Protein AF-A0A8H5BUI4-F1 (afdb_monomer_lite)

Sequence (147 aa):
MREGVSAETANAHENQLRDVYWKDMIDEGAQVMRIRREYSSAWGAVNAILTRHKGGSNHFTVMTIQKELIDLQKVLPDSEAGRSLRASHEKKLEQQKQKMKQPVEPTGARKESLEQQRQREEIQGTLNEIATLNISVSRRILSFFAV

Structure (mmCIF, N/CA/C/O backbone):
data_AF-A0A8H5BUI4-F1
#
_entry.id   AF-A0A8H5BUI4-F1
#
loop_
_atom_site.group_PDB
_atom_site.id
_atom_site.type_symbol
_atom_site.label_atom_id
_atom_site.label_alt_id
_atom_site.label_comp_id
_atom_site.label_asym_id
_atom_site.label_entity_id
_atom_site.label_seq_id
_atom_site.pdbx_PDB_ins_code
_atom_site.Cartn_x
_atom_site.Cartn_y
_atom_site.Cartn_z
_atom_site.occupancy
_atom_site.B_iso_or_equiv
_atom_site.auth_seq_id
_atom_site.auth_comp_id
_atom_site.auth_asym_id
_atom_site.auth_atom_id
_atom_site.pdbx_PDB_model_num
ATOM 1 N N . MET A 1 1 ? 25.293 6.038 -39.060 1.00 34.59 1 MET A N 1
ATOM 2 C CA . MET 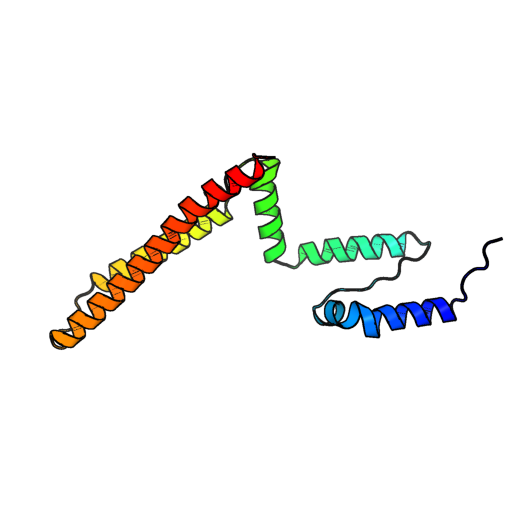A 1 1 ? 25.007 4.667 -38.585 1.00 34.59 1 MET A CA 1
ATOM 3 C C . MET A 1 1 ? 25.264 4.649 -37.087 1.00 34.59 1 MET A C 1
ATOM 5 O O . MET A 1 1 ? 26.339 5.077 -36.700 1.00 34.59 1 MET A O 1
ATOM 9 N N . ARG A 1 2 ? 24.290 4.282 -36.241 1.00 46.78 2 ARG A N 1
ATOM 10 C CA . ARG A 1 2 ? 24.554 4.095 -34.803 1.00 46.78 2 ARG A CA 1
ATOM 11 C C . ARG A 1 2 ? 25.185 2.718 -34.638 1.00 46.78 2 ARG A C 1
ATOM 13 O O . ARG A 1 2 ? 24.531 1.734 -34.974 1.00 46.78 2 ARG A O 1
ATOM 20 N N . GLU A 1 3 ? 26.429 2.664 -34.177 1.00 49.75 3 GLU A N 1
ATOM 21 C CA . GLU A 1 3 ? 27.053 1.418 -33.736 1.00 49.75 3 GLU A CA 1
ATOM 22 C C . GLU A 1 3 ? 26.157 0.791 -32.664 1.00 49.75 3 GLU A C 1
ATOM 24 O O . GLU A 1 3 ? 25.832 1.414 -31.650 1.00 49.75 3 GLU A O 1
ATOM 29 N N . GLY A 1 4 ? 25.655 -0.410 -32.943 1.00 61.06 4 GLY A N 1
ATOM 30 C CA . GLY A 1 4 ? 24.918 -1.179 -31.955 1.00 61.06 4 GLY A CA 1
ATOM 31 C C . GLY A 1 4 ? 25.883 -1.579 -30.849 1.00 61.06 4 GLY A C 1
ATOM 32 O O . GLY A 1 4 ? 26.912 -2.186 -31.129 1.00 61.06 4 GLY A O 1
ATOM 33 N N . VAL A 1 5 ? 25.555 -1.236 -29.603 1.00 70.88 5 VAL A N 1
ATOM 34 C CA . VAL A 1 5 ? 26.272 -1.743 -28.428 1.00 70.88 5 VAL A CA 1
ATOM 35 C C . VAL A 1 5 ? 26.324 -3.271 -28.520 1.00 70.88 5 VAL A C 1
ATOM 37 O O . VAL A 1 5 ? 25.291 -3.906 -28.750 1.00 70.88 5 VAL A O 1
ATOM 40 N N . SER A 1 6 ? 27.520 -3.851 -28.368 1.00 80.25 6 SER A N 1
ATOM 41 C CA . SER A 1 6 ? 27.715 -5.304 -28.398 1.00 80.25 6 SER A CA 1
ATOM 42 C C . SER A 1 6 ? 26.794 -5.991 -27.386 1.00 80.25 6 SER A C 1
ATOM 44 O O . SER A 1 6 ? 26.581 -5.493 -26.276 1.00 80.25 6 SER A O 1
ATOM 46 N N . ALA A 1 7 ? 26.260 -7.157 -27.756 1.00 77.50 7 ALA A N 1
ATOM 47 C CA . ALA A 1 7 ? 25.401 -7.952 -26.883 1.00 77.50 7 ALA A CA 1
ATOM 48 C C . ALA A 1 7 ? 26.091 -8.293 -25.550 1.00 77.50 7 ALA A C 1
ATOM 50 O O . ALA A 1 7 ? 25.432 -8.357 -24.513 1.00 77.50 7 ALA A O 1
ATOM 51 N N . GLU A 1 8 ? 27.415 -8.450 -25.563 1.00 81.69 8 GLU A N 1
ATOM 52 C CA . GLU A 1 8 ? 28.221 -8.694 -24.365 1.00 81.69 8 GLU A CA 1
ATOM 53 C C . GLU A 1 8 ? 28.208 -7.492 -23.418 1.00 81.69 8 GLU A C 1
ATOM 55 O O . GLU A 1 8 ? 27.930 -7.648 -22.232 1.00 81.69 8 GLU A O 1
ATOM 60 N N . THR A 1 9 ? 28.408 -6.280 -23.943 1.00 86.00 9 THR A N 1
ATOM 61 C CA . THR A 1 9 ? 28.343 -5.040 -23.159 1.00 86.00 9 THR A CA 1
ATOM 62 C C . THR A 1 9 ? 26.941 -4.812 -22.594 1.00 86.00 9 THR A C 1
ATOM 64 O O . THR A 1 9 ? 26.796 -4.420 -21.438 1.00 86.00 9 THR A O 1
ATOM 67 N N . ALA A 1 10 ? 25.896 -5.105 -23.374 1.00 83.88 10 ALA A N 1
ATOM 68 C CA . ALA A 1 10 ? 24.514 -4.995 -22.914 1.00 83.88 10 ALA A CA 1
ATOM 69 C C . ALA A 1 10 ? 24.191 -5.991 -21.784 1.00 83.88 10 ALA A C 1
ATOM 71 O O . ALA A 1 10 ? 23.521 -5.629 -20.818 1.00 83.88 10 ALA A O 1
ATOM 72 N N . ASN A 1 11 ? 24.687 -7.229 -21.879 1.00 87.75 11 ASN A N 1
ATOM 73 C CA . ASN A 1 11 ? 24.523 -8.234 -20.827 1.00 87.75 11 ASN A CA 1
ATOM 74 C C . ASN A 1 11 ? 25.311 -7.869 -19.563 1.00 87.75 11 ASN A C 1
ATOM 76 O O . ASN A 1 11 ? 24.765 -7.961 -18.469 1.00 87.75 11 ASN A O 1
ATOM 80 N N . ALA A 1 12 ? 26.557 -7.410 -19.706 1.00 90.12 12 ALA A N 1
ATOM 81 C CA . ALA A 1 12 ? 27.372 -6.975 -18.574 1.00 90.12 12 ALA A CA 1
ATOM 82 C C . ALA A 1 12 ? 26.718 -5.804 -17.825 1.00 90.12 12 ALA A C 1
ATOM 84 O O . ALA A 1 12 ? 26.660 -5.808 -16.597 1.00 90.12 12 ALA A O 1
ATOM 85 N N . HIS A 1 13 ? 26.158 -4.843 -18.562 1.00 90.75 13 HIS A N 1
ATOM 86 C CA . HIS A 1 13 ? 25.443 -3.718 -17.972 1.00 90.75 13 HIS A CA 1
ATOM 87 C C . HIS A 1 13 ? 24.148 -4.152 -17.267 1.00 90.75 13 HIS A C 1
ATOM 89 O O . HIS A 1 13 ? 23.881 -3.700 -16.157 1.00 90.75 13 HIS A O 1
ATOM 95 N N . GLU A 1 14 ? 23.360 -5.061 -17.853 1.00 90.94 14 GLU A N 1
ATOM 96 C CA . GLU A 1 14 ? 22.170 -5.588 -17.170 1.00 90.94 14 GLU A CA 1
ATOM 97 C C . GLU A 1 14 ? 22.534 -6.348 -15.887 1.00 90.94 14 GLU A C 1
ATOM 99 O O . GLU A 1 14 ? 21.856 -6.179 -14.875 1.00 90.94 14 GLU A O 1
ATOM 104 N N . ASN A 1 15 ? 23.610 -7.138 -15.901 1.00 93.12 15 ASN A N 1
ATOM 105 C CA . ASN A 1 15 ? 24.082 -7.834 -14.704 1.00 93.12 15 ASN A CA 1
ATOM 106 C C . ASN A 1 15 ? 24.505 -6.836 -13.623 1.00 93.12 15 ASN A C 1
ATOM 108 O O . ASN A 1 15 ? 24.077 -6.956 -12.483 1.00 93.12 15 ASN A O 1
ATOM 112 N N . GLN A 1 16 ? 25.243 -5.783 -13.985 1.00 95.19 16 GLN A N 1
ATOM 113 C CA . GLN A 1 16 ? 25.606 -4.726 -13.040 1.00 95.19 16 GLN A CA 1
ATOM 114 C C . GLN A 1 16 ? 24.369 -4.040 -12.437 1.00 95.19 16 GLN A C 1
ATOM 116 O O . GLN A 1 16 ? 24.324 -3.777 -11.235 1.00 95.19 16 GLN A O 1
ATOM 121 N N . LEU A 1 17 ? 23.344 -3.773 -13.251 1.00 94.50 17 LEU A N 1
ATOM 122 C CA . LEU A 1 17 ? 22.079 -3.222 -12.771 1.00 94.50 17 LEU A CA 1
ATOM 123 C C . LEU A 1 17 ? 21.388 -4.166 -11.786 1.00 94.50 17 LEU A C 1
ATOM 125 O O . LEU A 1 17 ? 20.952 -3.709 -10.736 1.00 94.50 17 LEU A O 1
ATOM 129 N N . ARG A 1 18 ? 21.336 -5.468 -12.074 1.00 94.12 18 ARG A N 1
ATOM 130 C CA . ARG A 1 18 ? 20.712 -6.472 -11.197 1.00 94.12 18 ARG A CA 1
ATOM 131 C C . ARG A 1 18 ? 21.483 -6.686 -9.895 1.00 94.12 18 ARG A C 1
ATOM 133 O O . ARG A 1 18 ? 20.869 -6.706 -8.834 1.00 94.12 18 ARG A O 1
ATOM 140 N N . ASP A 1 19 ? 22.801 -6.815 -9.980 1.00 93.81 19 ASP A N 1
ATOM 141 C CA . ASP A 1 19 ? 23.633 -7.289 -8.872 1.00 93.81 19 ASP A CA 1
ATOM 142 C C . ASP A 1 19 ? 24.075 -6.159 -7.936 1.00 93.81 19 ASP A C 1
ATOM 144 O O . ASP A 1 19 ? 24.350 -6.409 -6.763 1.00 93.81 19 ASP A O 1
ATOM 148 N N . VAL A 1 20 ? 24.138 -4.920 -8.440 1.00 93.06 20 VAL A N 1
ATOM 149 C CA . VAL A 1 20 ? 24.610 -3.759 -7.671 1.00 93.06 20 VAL A CA 1
ATOM 150 C C . VAL A 1 20 ? 23.476 -2.788 -7.376 1.00 93.06 20 VAL A C 1
ATOM 152 O O . VAL A 1 20 ? 23.227 -2.465 -6.220 1.00 93.06 20 VAL A O 1
ATOM 155 N N . TYR A 1 21 ? 22.785 -2.300 -8.407 1.00 94.38 21 TYR A N 1
ATOM 156 C CA . TYR A 1 21 ? 21.888 -1.149 -8.252 1.00 94.38 21 TYR A CA 1
ATOM 157 C C . TYR A 1 21 ? 20.449 -1.526 -7.893 1.00 94.38 21 TYR A C 1
ATOM 159 O O . TYR A 1 21 ? 19.761 -0.766 -7.217 1.00 94.38 21 TYR A O 1
ATOM 167 N N . TRP A 1 22 ? 19.966 -2.671 -8.370 1.00 96.12 22 TRP A N 1
ATOM 168 C CA . TRP A 1 22 ? 18.586 -3.126 -8.183 1.00 96.12 22 TRP A CA 1
ATOM 169 C C . TRP A 1 22 ? 18.470 -4.286 -7.207 1.00 96.12 22 TRP A C 1
ATOM 171 O O . TRP A 1 22 ? 17.359 -4.761 -6.981 1.00 96.12 22 TRP A O 1
ATOM 181 N N . LYS A 1 23 ? 19.590 -4.726 -6.631 1.00 93.25 23 LYS A N 1
ATOM 182 C CA . LYS A 1 23 ? 19.655 -5.893 -5.760 1.00 93.25 23 LYS A CA 1
ATOM 183 C C . LYS A 1 23 ? 18.625 -5.830 -4.636 1.00 93.25 23 LYS A C 1
ATOM 185 O O . LYS A 1 23 ? 17.801 -6.729 -4.546 1.00 93.25 23 LYS A O 1
ATOM 190 N N . ASP A 1 24 ? 18.591 -4.734 -3.882 1.00 93.75 24 ASP A N 1
ATOM 191 C CA . ASP A 1 24 ? 17.650 -4.572 -2.766 1.00 93.75 24 ASP A CA 1
ATOM 192 C C . ASP A 1 24 ? 16.189 -4.633 -3.233 1.00 93.75 24 ASP A C 1
ATOM 194 O O . ASP A 1 24 ? 15.352 -5.279 -2.614 1.00 93.75 24 ASP A O 1
ATOM 198 N N . MET A 1 25 ? 15.869 -4.020 -4.379 1.00 89.62 25 MET A N 1
ATOM 199 C CA . MET A 1 25 ? 14.514 -4.084 -4.936 1.00 89.62 25 MET A CA 1
ATOM 200 C C . MET A 1 25 ? 14.144 -5.510 -5.354 1.00 89.62 25 MET A C 1
ATOM 202 O O . MET A 1 25 ? 13.006 -5.929 -5.154 1.00 89.62 25 MET A O 1
ATOM 206 N N . ILE A 1 26 ? 15.083 -6.246 -5.954 1.00 92.69 26 ILE A N 1
ATOM 207 C CA . ILE A 1 26 ? 14.882 -7.636 -6.379 1.00 92.69 26 ILE A CA 1
ATOM 208 C C . ILE A 1 26 ? 14.718 -8.549 -5.160 1.00 92.69 26 ILE A C 1
ATOM 210 O O . ILE A 1 26 ? 13.818 -9.390 -5.161 1.00 92.69 26 ILE A O 1
ATOM 214 N N . ASP A 1 27 ? 15.534 -8.354 -4.125 1.00 91.38 27 ASP A N 1
ATOM 215 C CA .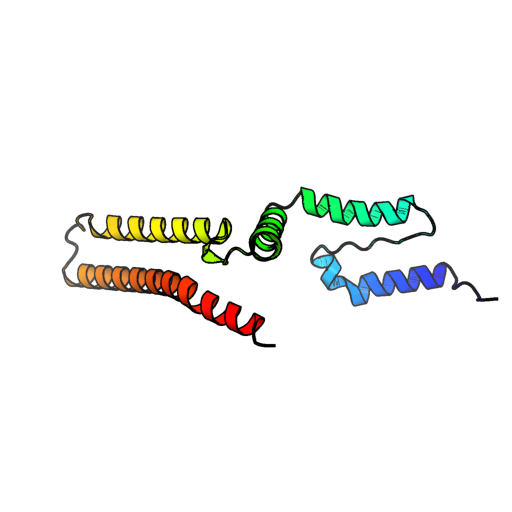 ASP A 1 27 ? 15.479 -9.108 -2.869 1.00 91.38 27 ASP A CA 1
ATOM 216 C C . ASP A 1 27 ? 14.124 -8.884 -2.152 1.00 91.38 27 ASP A C 1
ATOM 218 O O . ASP A 1 27 ? 13.545 -9.827 -1.615 1.00 91.38 27 ASP A O 1
ATOM 222 N N . GLU A 1 28 ? 13.537 -7.686 -2.270 1.00 88.44 28 GLU A N 1
ATOM 223 C CA . GLU A 1 28 ? 12.172 -7.342 -1.817 1.00 88.44 28 GLU A CA 1
ATOM 224 C C . GLU A 1 28 ? 11.052 -7.783 -2.796 1.00 88.44 28 GLU A C 1
ATOM 226 O O . GLU A 1 28 ? 9.876 -7.419 -2.667 1.00 88.44 28 GLU A O 1
ATOM 231 N N . GLY A 1 29 ? 11.387 -8.588 -3.808 1.00 83.81 29 GLY A N 1
ATOM 232 C CA . GLY A 1 29 ? 10.424 -9.208 -4.721 1.00 83.81 29 GLY A CA 1
ATOM 233 C C . GLY A 1 29 ? 10.058 -8.377 -5.954 1.00 83.81 29 GLY A C 1
ATOM 234 O O . GLY A 1 29 ? 9.030 -8.645 -6.593 1.00 83.81 29 GLY A O 1
ATOM 235 N N . ALA A 1 30 ? 10.852 -7.368 -6.321 1.00 86.31 30 ALA A N 1
ATOM 236 C CA . ALA A 1 30 ? 10.760 -6.759 -7.646 1.00 86.31 30 ALA A CA 1
ATOM 237 C C . ALA A 1 30 ? 11.235 -7.740 -8.732 1.00 86.31 30 ALA A C 1
ATOM 239 O O . ALA A 1 30 ? 12.130 -8.556 -8.532 1.00 86.31 30 ALA A O 1
ATOM 240 N N . GLN A 1 31 ? 10.632 -7.650 -9.917 1.00 88.31 31 GLN A N 1
ATOM 241 C CA . GLN A 1 31 ? 10.967 -8.498 -11.060 1.00 88.31 31 GLN A CA 1
ATOM 242 C C . GLN A 1 31 ? 11.564 -7.657 -12.184 1.00 88.31 31 GLN A C 1
ATOM 244 O O . GLN A 1 31 ? 11.039 -6.599 -12.523 1.00 88.31 31 GLN A O 1
ATOM 249 N N . VAL A 1 32 ? 12.636 -8.158 -12.798 1.00 89.62 32 VAL A N 1
ATOM 250 C CA . VAL A 1 32 ? 13.309 -7.502 -13.927 1.00 89.62 32 VAL A CA 1
ATOM 251 C C . VAL A 1 32 ? 13.052 -8.294 -15.203 1.00 89.62 32 VAL A C 1
ATOM 253 O O . VAL A 1 32 ? 13.431 -9.465 -15.306 1.00 89.62 32 VAL A O 1
ATOM 256 N N . MET A 1 33 ? 12.451 -7.639 -16.197 1.00 88.44 33 MET A N 1
ATOM 257 C CA . MET A 1 33 ? 12.083 -8.245 -17.477 1.00 88.44 33 MET A CA 1
ATOM 258 C C . MET A 1 33 ? 12.735 -7.503 -18.642 1.00 88.44 33 MET A C 1
ATOM 260 O O . MET A 1 33 ? 12.628 -6.283 -18.756 1.00 88.44 33 MET A O 1
ATOM 264 N N . ARG A 1 34 ? 13.389 -8.248 -19.540 1.00 87.38 34 ARG A N 1
ATOM 265 C CA . ARG A 1 34 ? 14.006 -7.692 -20.748 1.00 87.38 34 ARG A CA 1
ATOM 266 C C . ARG A 1 34 ? 12.957 -7.546 -21.850 1.00 87.38 34 ARG A C 1
ATOM 268 O O . ARG A 1 34 ? 12.404 -8.543 -22.313 1.00 87.38 34 ARG A O 1
ATOM 275 N N . ILE A 1 35 ? 12.740 -6.320 -22.318 1.00 87.81 35 ILE A N 1
ATOM 276 C CA . ILE A 1 35 ? 11.888 -6.046 -23.480 1.00 87.81 35 ILE A CA 1
ATOM 277 C C . ILE A 1 35 ? 12.734 -6.178 -24.748 1.00 87.81 35 ILE A C 1
ATOM 279 O O . ILE A 1 35 ? 13.720 -5.463 -24.934 1.00 87.81 35 ILE A O 1
ATOM 283 N N . ARG A 1 36 ? 12.360 -7.115 -25.619 1.00 85.19 36 ARG A N 1
ATOM 284 C CA . ARG A 1 36 ? 12.958 -7.295 -26.949 1.00 85.19 36 ARG A CA 1
ATOM 285 C C . ARG A 1 36 ? 12.105 -6.556 -27.983 1.00 85.19 36 ARG A C 1
ATOM 287 O O . ARG A 1 36 ? 11.000 -6.109 -27.688 1.00 85.19 36 ARG A O 1
ATOM 294 N N . ARG A 1 37 ? 12.581 -6.442 -29.228 1.00 83.38 37 ARG A N 1
ATOM 295 C CA . ARG A 1 37 ? 11.793 -5.881 -30.350 1.00 83.38 37 ARG A CA 1
ATOM 296 C C . ARG A 1 37 ? 10.730 -6.866 -30.859 1.00 83.38 37 ARG A C 1
ATOM 298 O O . ARG A 1 37 ? 10.546 -7.032 -32.058 1.00 83.38 37 ARG A O 1
ATOM 305 N N . GLU A 1 38 ? 10.055 -7.536 -29.936 1.00 89.44 38 GLU A N 1
ATOM 306 C CA . GLU A 1 38 ? 9.046 -8.553 -30.192 1.00 89.44 38 GLU A CA 1
ATOM 307 C C . GLU A 1 38 ? 7.819 -8.243 -29.342 1.00 89.44 38 GLU A C 1
ATOM 309 O O . GLU A 1 38 ? 7.928 -8.024 -28.130 1.00 89.44 38 GLU A O 1
ATOM 314 N N . TYR A 1 39 ? 6.647 -8.266 -29.976 1.00 87.94 39 TYR A N 1
ATOM 315 C CA . TYR A 1 39 ? 5.366 -7.998 -29.323 1.00 87.94 39 TYR A CA 1
ATOM 316 C C . TYR A 1 39 ? 5.134 -8.901 -28.101 1.00 87.94 39 TYR A C 1
ATOM 318 O O . TYR A 1 39 ? 4.716 -8.429 -27.045 1.00 87.94 39 TYR A 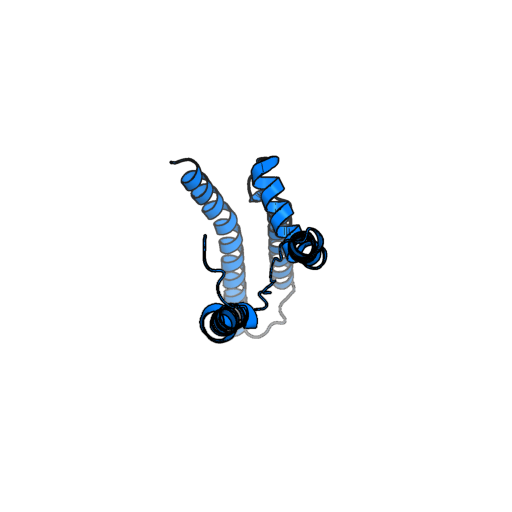O 1
ATOM 326 N N . SER A 1 40 ? 5.494 -10.182 -28.215 1.00 88.69 40 SER A N 1
ATOM 327 C CA . SER A 1 40 ? 5.398 -11.181 -27.145 1.00 88.69 40 SER A CA 1
ATOM 328 C C . SER A 1 40 ? 6.147 -10.766 -25.875 1.00 88.69 40 SER A C 1
ATOM 330 O O . SER A 1 40 ? 5.622 -10.920 -24.776 1.00 88.69 40 S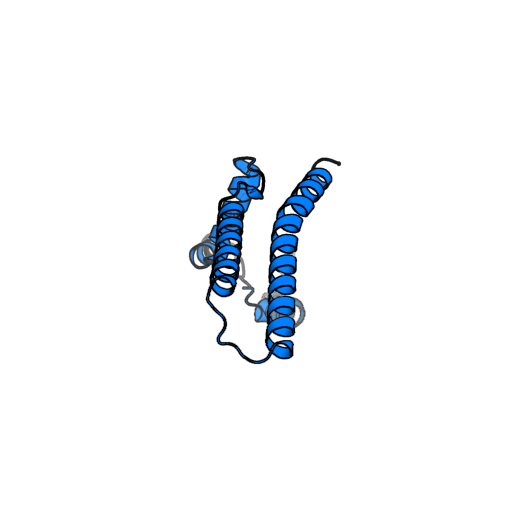ER A O 1
ATOM 332 N N . SER A 1 41 ? 7.348 -10.197 -26.010 1.00 87.81 41 SER A N 1
ATOM 333 C CA . SER A 1 41 ? 8.168 -9.783 -24.865 1.00 87.81 41 SER A CA 1
ATOM 334 C C . SER A 1 41 ? 7.596 -8.563 -24.135 1.00 87.81 41 SER A C 1
ATOM 336 O O . SER A 1 41 ? 7.595 -8.526 -22.905 1.00 87.81 41 SER A O 1
ATOM 338 N N . ALA A 1 42 ? 7.037 -7.602 -24.878 1.00 88.06 42 ALA A N 1
ATOM 339 C CA . ALA A 1 42 ? 6.373 -6.436 -24.303 1.00 88.06 42 ALA A CA 1
ATOM 340 C C . ALA A 1 42 ? 5.076 -6.837 -23.585 1.00 88.06 42 ALA A C 1
ATOM 342 O O . ALA A 1 42 ? 4.841 -6.433 -22.445 1.00 88.06 42 ALA A O 1
ATOM 343 N N . TRP A 1 43 ? 4.263 -7.695 -24.210 1.00 91.25 43 TRP A N 1
ATOM 344 C CA . TRP A 1 43 ? 3.036 -8.202 -23.591 1.00 91.25 43 TRP A CA 1
ATOM 345 C C . TRP A 1 43 ? 3.312 -9.125 -22.403 1.00 91.25 43 TRP A C 1
ATOM 347 O O . TRP A 1 43 ? 2.532 -9.147 -21.456 1.00 91.25 43 TRP A O 1
ATOM 357 N N . GLY A 1 44 ? 4.452 -9.820 -22.394 1.00 88.62 44 GLY A N 1
ATOM 358 C CA . GLY A 1 44 ? 4.937 -10.559 -21.230 1.00 88.62 44 GLY A CA 1
ATOM 359 C C . GLY A 1 44 ? 5.106 -9.667 -19.996 1.00 88.62 44 GLY A C 1
ATOM 360 O O 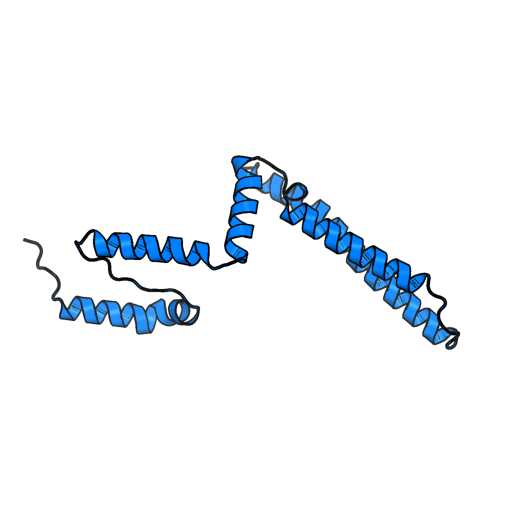. GLY A 1 44 ? 4.641 -10.033 -18.919 1.00 88.62 44 GLY A O 1
ATOM 361 N N . ALA A 1 45 ? 5.689 -8.474 -20.156 1.00 86.94 45 ALA A N 1
ATOM 362 C CA . ALA A 1 45 ? 5.837 -7.512 -19.061 1.00 86.94 45 ALA A CA 1
ATOM 363 C C . ALA A 1 45 ? 4.484 -6.971 -18.568 1.00 86.94 45 ALA A C 1
ATOM 365 O O . ALA A 1 45 ? 4.231 -6.933 -17.364 1.00 86.94 45 ALA A O 1
ATOM 366 N N . VAL A 1 46 ? 3.579 -6.626 -19.490 1.00 85.69 46 VAL A N 1
ATOM 367 C CA . VAL A 1 46 ? 2.213 -6.186 -19.147 1.00 85.69 46 VAL A CA 1
ATOM 368 C C . VAL A 1 46 ? 1.462 -7.284 -18.393 1.00 85.69 46 VAL A C 1
ATOM 370 O O . VAL A 1 46 ? 0.856 -7.031 -17.353 1.00 85.69 46 VAL A O 1
ATOM 373 N N . ASN A 1 47 ? 1.548 -8.527 -18.863 1.00 85.75 47 ASN A N 1
ATOM 374 C CA . ASN A 1 47 ? 0.897 -9.657 -18.214 1.00 85.75 47 ASN A CA 1
ATOM 375 C C . ASN A 1 47 ? 1.479 -9.955 -16.831 1.00 85.75 47 ASN A C 1
ATOM 377 O O . ASN A 1 47 ? 0.716 -10.335 -15.947 1.00 85.75 47 ASN A O 1
ATOM 381 N N . ALA A 1 48 ? 2.783 -9.769 -16.609 1.00 83.56 48 ALA A N 1
ATOM 382 C CA . ALA A 1 48 ? 3.382 -9.919 -15.282 1.00 83.56 48 ALA A CA 1
ATOM 383 C C . ALA A 1 48 ? 2.790 -8.912 -14.281 1.00 83.56 48 ALA A C 1
ATOM 385 O O . ALA A 1 48 ? 2.416 -9.296 -13.171 1.00 83.56 48 ALA A O 1
ATOM 386 N N . ILE A 1 49 ? 2.599 -7.658 -14.709 1.00 81.62 49 ILE A N 1
ATOM 387 C CA . ILE A 1 49 ? 1.910 -6.626 -13.922 1.00 81.62 49 ILE A CA 1
ATOM 388 C C . ILE A 1 49 ? 0.471 -7.079 -13.637 1.00 81.62 49 ILE A C 1
ATOM 390 O O . ILE A 1 49 ? 0.092 -7.255 -12.479 1.00 81.62 49 ILE A O 1
ATOM 394 N N . LEU A 1 50 ? -0.311 -7.379 -14.681 1.00 78.44 50 LEU A N 1
ATOM 395 C CA . LEU A 1 50 ? -1.720 -7.786 -14.562 1.00 78.44 50 LEU A CA 1
ATOM 396 C C . LEU A 1 50 ? -1.930 -9.067 -13.738 1.00 78.44 50 LEU A C 1
ATOM 398 O O . LEU A 1 50 ? -2.935 -9.195 -13.043 1.00 78.44 50 LEU A O 1
ATOM 402 N N . THR A 1 51 ? -1.002 -10.020 -13.793 1.00 74.88 51 THR A N 1
ATOM 403 C CA . THR A 1 51 ? -1.092 -11.281 -13.039 1.00 74.88 51 THR A CA 1
ATOM 404 C C . THR A 1 51 ? -0.761 -11.063 -11.569 1.00 74.88 51 THR A C 1
ATOM 406 O O . THR A 1 51 ? -1.459 -11.600 -10.707 1.00 74.88 51 THR A O 1
ATOM 409 N N . ARG A 1 52 ? 0.216 -10.199 -11.256 1.00 65.25 52 ARG A N 1
ATOM 410 C CA . ARG A 1 52 ? 0.488 -9.772 -9.875 1.00 65.25 52 ARG A CA 1
ATOM 411 C C . ARG A 1 52 ? -0.735 -9.091 -9.248 1.00 65.25 52 ARG A C 1
ATOM 413 O O . ARG A 1 52 ? -1.012 -9.311 -8.072 1.00 65.25 52 ARG A O 1
ATOM 420 N N . HIS A 1 53 ? -1.520 -8.358 -10.042 1.00 58.53 53 HIS A N 1
ATOM 421 C CA . HIS A 1 53 ? -2.787 -7.763 -9.599 1.00 58.53 53 HIS A CA 1
ATOM 422 C C . HIS A 1 53 ? -3.890 -8.790 -9.283 1.00 58.53 53 HIS A C 1
ATOM 424 O O . HIS A 1 53 ? -4.753 -8.506 -8.457 1.00 58.53 53 HIS A O 1
ATOM 430 N N . LYS A 1 54 ? -3.869 -9.987 -9.887 1.00 56.66 54 LYS A N 1
ATOM 431 C CA . LYS A 1 54 ? -4.904 -11.021 -9.681 1.00 56.66 54 LYS A CA 1
ATOM 432 C C . LYS A 1 54 ? -4.693 -11.884 -8.429 1.00 56.66 54 LYS A C 1
ATOM 434 O O . LYS A 1 54 ? -5.636 -12.538 -7.999 1.00 56.66 54 LYS A O 1
ATOM 439 N N . GLY A 1 55 ? -3.487 -11.905 -7.852 1.00 52.88 55 GLY A N 1
ATOM 440 C CA . GLY A 1 55 ? -3.123 -12.817 -6.753 1.00 52.88 55 GLY A CA 1
ATOM 441 C C . GLY A 1 55 ? -3.072 -12.209 -5.344 1.00 52.88 55 GLY A C 1
ATOM 442 O O . GLY A 1 55 ? -2.917 -12.950 -4.378 1.00 52.88 55 GLY A O 1
ATOM 443 N N . GLY A 1 56 ? -3.177 -10.884 -5.194 1.00 54.12 56 GLY A N 1
ATOM 444 C CA . GLY A 1 56 ? -2.983 -10.207 -3.907 1.00 54.12 56 GLY A CA 1
ATOM 445 C C . GLY A 1 56 ? -4.257 -9.567 -3.356 1.00 54.12 56 GLY A C 1
ATOM 446 O O . GLY A 1 56 ? -4.688 -8.536 -3.868 1.00 54.12 56 GLY A O 1
ATOM 447 N N . SER A 1 57 ? -4.792 -10.108 -2.255 1.00 53.34 57 SER A N 1
ATOM 448 C CA . SER A 1 57 ? -5.919 -9.531 -1.488 1.00 53.34 57 SER A CA 1
ATOM 449 C C . SER A 1 57 ? -5.736 -8.029 -1.184 1.00 53.34 57 SER A C 1
ATOM 451 O O . SER A 1 57 ? -6.674 -7.241 -1.280 1.00 53.34 57 SER A O 1
ATOM 453 N N . ASN A 1 58 ? -4.495 -7.590 -0.933 1.00 53.75 58 ASN A N 1
ATOM 454 C CA . ASN A 1 58 ? -4.184 -6.186 -0.650 1.00 53.75 58 ASN A CA 1
ATOM 455 C C . ASN A 1 58 ? -4.373 -5.240 -1.845 1.00 53.75 58 ASN A C 1
ATOM 457 O O . ASN A 1 58 ? -4.691 -4.072 -1.634 1.00 53.75 58 ASN A O 1
ATOM 461 N N . HIS A 1 59 ? -4.195 -5.697 -3.089 1.00 57.25 59 HIS A N 1
ATOM 462 C CA . HIS A 1 59 ? -4.308 -4.803 -4.243 1.00 57.25 59 HIS A CA 1
ATOM 463 C C . HIS A 1 59 ? -5.768 -4.496 -4.591 1.00 57.25 59 HIS A C 1
ATOM 465 O O . HIS A 1 59 ? -6.088 -3.354 -4.913 1.00 57.25 59 HIS A O 1
ATOM 471 N N . PHE A 1 60 ? -6.659 -5.486 -4.454 1.00 59.44 60 PHE A N 1
ATOM 472 C CA . PHE A 1 60 ? -8.099 -5.278 -4.615 1.00 59.44 60 PHE A CA 1
ATOM 473 C C . PHE A 1 60 ? -8.603 -4.201 -3.648 1.00 59.44 60 PHE A C 1
ATOM 475 O O . PHE A 1 60 ? -9.273 -3.263 -4.065 1.00 59.44 60 PHE A O 1
ATOM 482 N N . THR A 1 61 ? -8.184 -4.267 -2.383 1.00 58.16 61 THR A N 1
ATOM 483 C CA . THR A 1 61 ? -8.542 -3.270 -1.366 1.00 58.16 61 THR A CA 1
ATOM 484 C C . THR A 1 61 ? -8.039 -1.865 -1.719 1.00 58.16 61 THR A C 1
ATOM 486 O O . THR A 1 61 ? -8.793 -0.902 -1.593 1.00 58.16 61 THR A O 1
ATOM 489 N N . VAL A 1 62 ? -6.800 -1.725 -2.214 1.00 63.75 62 VAL A N 1
ATOM 490 C CA . VAL A 1 62 ? -6.246 -0.419 -2.630 1.00 63.75 62 VAL A CA 1
ATOM 491 C C . VAL A 1 62 ? -6.991 0.152 -3.841 1.00 63.75 62 VAL A C 1
ATOM 493 O O . VAL A 1 62 ? -7.351 1.328 -3.822 1.00 63.75 62 VAL A O 1
ATOM 496 N N . MET A 1 63 ? -7.277 -0.664 -4.862 1.00 72.12 63 MET A N 1
ATOM 497 C CA . MET A 1 63 ? -8.042 -0.226 -6.039 1.00 72.12 63 MET A CA 1
ATOM 498 C C . MET A 1 63 ? -9.477 0.164 -5.680 1.00 72.12 63 MET A C 1
ATOM 500 O O . MET A 1 63 ? -9.982 1.159 -6.194 1.00 72.12 63 MET A O 1
ATOM 504 N N . THR A 1 64 ? -10.129 -0.578 -4.784 1.00 73.19 64 THR A N 1
ATOM 505 C CA . THR A 1 64 ? -11.480 -0.249 -4.316 1.00 73.19 64 THR A CA 1
ATOM 506 C C . THR A 1 64 ? -11.489 1.085 -3.579 1.00 73.19 64 THR A C 1
ATOM 508 O O . THR A 1 64 ? -12.323 1.930 -3.889 1.00 73.19 64 THR A O 1
ATOM 511 N N . ILE A 1 65 ? -10.522 1.335 -2.689 1.00 78.19 65 ILE A N 1
ATOM 512 C CA . ILE A 1 65 ? -10.407 2.629 -1.999 1.00 78.19 65 ILE A CA 1
ATOM 513 C C . ILE A 1 65 ? -10.176 3.762 -3.004 1.00 78.19 65 ILE A C 1
ATOM 515 O O . ILE A 1 65 ? -10.855 4.781 -2.933 1.00 78.19 65 ILE A O 1
ATOM 519 N N . GLN A 1 66 ? -9.260 3.599 -3.961 1.00 75.06 66 GLN A N 1
ATOM 520 C CA . GLN A 1 66 ? -8.997 4.629 -4.972 1.00 75.06 66 GLN A CA 1
ATOM 521 C C . GLN A 1 66 ? -10.233 4.915 -5.829 1.00 75.06 66 GLN A C 1
ATOM 523 O O . GLN A 1 66 ? -10.589 6.077 -6.003 1.00 75.06 66 GLN A O 1
ATOM 528 N N . LYS A 1 67 ? -10.934 3.874 -6.289 1.00 80.31 67 LYS A N 1
ATOM 529 C CA . LYS A 1 67 ? -12.194 4.007 -7.031 1.00 80.31 67 LYS A CA 1
ATOM 530 C C . LYS A 1 67 ? -13.265 4.727 -6.211 1.00 80.31 67 LYS A C 1
ATOM 532 O O . LYS A 1 67 ? -13.973 5.586 -6.725 1.00 80.31 67 LYS A O 1
ATOM 537 N N . GLU A 1 68 ? -13.403 4.394 -4.931 1.00 80.31 68 GLU A N 1
ATOM 538 C CA . GLU A 1 68 ? -14.390 5.034 -4.063 1.00 80.31 68 GLU A CA 1
ATOM 539 C C . GLU A 1 68 ? -14.076 6.508 -3.794 1.00 80.31 68 GLU A C 1
ATOM 541 O O . GLU A 1 68 ? -14.990 7.328 -3.815 1.00 80.31 68 GLU A O 1
ATOM 546 N N . LEU A 1 69 ? -12.806 6.848 -3.572 1.00 79.12 69 LEU A N 1
ATOM 547 C CA . LEU A 1 69 ? -12.384 8.216 -3.271 1.00 79.12 69 LEU A CA 1
ATOM 548 C C . LEU A 1 69 ? -12.339 9.117 -4.511 1.00 79.12 69 LEU A C 1
ATOM 550 O O . LEU A 1 69 ? -12.667 10.296 -4.413 1.00 79.12 69 LEU A O 1
ATOM 554 N N . ILE A 1 70 ? -11.903 8.584 -5.655 1.00 78.62 70 ILE A N 1
ATOM 555 C CA . ILE A 1 70 ? -11.663 9.361 -6.878 1.00 78.62 70 ILE A CA 1
ATOM 556 C C . ILE A 1 70 ? -12.903 9.328 -7.771 1.00 78.62 70 ILE A C 1
ATOM 558 O O . ILE A 1 70 ? -13.486 10.374 -8.042 1.00 78.62 70 ILE A O 1
ATOM 562 N N . ASP A 1 71 ? -13.339 8.136 -8.186 1.00 74.25 71 ASP A N 1
ATOM 563 C CA . ASP A 1 71 ? -14.403 7.998 -9.188 1.00 74.25 71 ASP A CA 1
ATOM 564 C C . ASP A 1 71 ? -15.793 8.228 -8.584 1.00 74.25 71 ASP A C 1
ATOM 566 O O . ASP A 1 71 ? -16.662 8.823 -9.217 1.00 74.25 71 ASP A O 1
ATOM 570 N N . LEU A 1 72 ? -16.014 7.748 -7.355 1.00 77.56 72 LEU A N 1
ATOM 571 C CA . LEU A 1 72 ? -17.292 7.892 -6.646 1.00 77.56 72 LEU A CA 1
ATOM 572 C C . LEU A 1 72 ? -17.319 9.088 -5.686 1.00 77.56 72 LEU A C 1
ATOM 574 O O . LEU A 1 72 ? -18.345 9.311 -5.045 1.00 77.56 72 LEU A O 1
ATOM 578 N N . GLN A 1 73 ? -16.203 9.818 -5.569 1.00 74.75 73 GLN A N 1
ATOM 579 C CA . GLN A 1 73 ? -16.032 10.984 -4.693 1.00 74.75 73 GLN A CA 1
ATOM 580 C C . GLN A 1 73 ? -16.526 10.771 -3.253 1.00 74.75 73 GLN A C 1
ATOM 582 O O . GLN A 1 73 ? -16.990 11.700 -2.589 1.00 74.75 73 GLN A O 1
ATOM 587 N N . LYS A 1 74 ? -16.439 9.537 -2.745 1.00 77.50 74 LYS A N 1
ATOM 588 C CA . LYS A 1 74 ? -16.778 9.247 -1.355 1.00 77.50 74 LYS A CA 1
ATOM 589 C C . LYS A 1 74 ? -15.707 9.837 -0.452 1.00 77.50 74 LYS A C 1
ATOM 591 O O . LYS A 1 74 ? -14.517 9.804 -0.758 1.00 77.50 74 LYS A O 1
ATOM 596 N N . VAL A 1 75 ? -16.117 10.310 0.716 1.00 78.44 75 VAL A N 1
ATOM 597 C CA . VAL A 1 75 ? -15.170 10.648 1.778 1.00 78.44 75 VAL A CA 1
ATOM 598 C C . VAL A 1 75 ? -14.619 9.339 2.358 1.00 78.44 75 VAL A C 1
ATOM 600 O O . VAL A 1 75 ? -15.329 8.340 2.432 1.00 78.44 75 VAL A O 1
ATOM 603 N N . LEU A 1 76 ? -13.358 9.315 2.800 1.00 74.44 76 LEU A N 1
ATOM 604 C CA . LEU A 1 76 ? -12.713 8.109 3.344 1.00 74.44 76 LEU A CA 1
ATOM 605 C C . LEU A 1 76 ? -13.516 7.368 4.443 1.00 74.44 76 LEU A C 1
ATOM 607 O O . LEU A 1 76 ? -13.524 6.137 4.402 1.00 74.44 76 LEU A O 1
ATOM 611 N N . PRO A 1 77 ? -14.229 8.026 5.383 1.00 78.00 77 PRO A N 1
ATOM 612 C CA . PRO A 1 77 ? -15.086 7.337 6.354 1.00 78.00 77 PRO A CA 1
ATOM 613 C C . PRO A 1 77 ? -16.255 6.589 5.700 1.00 78.00 77 PRO A C 1
ATOM 615 O O . PRO A 1 77 ? -16.691 5.558 6.210 1.00 78.00 77 PRO A O 1
ATOM 618 N N . ASP A 1 78 ? -16.709 7.078 4.547 1.00 77.31 78 ASP A N 1
ATOM 619 C CA . ASP A 1 78 ? -17.779 6.498 3.737 1.00 77.31 78 ASP A CA 1
ATOM 620 C C . ASP A 1 78 ? -17.248 5.498 2.698 1.00 77.31 78 ASP A C 1
ATOM 622 O O . ASP A 1 78 ? -18.015 4.966 1.891 1.00 77.31 78 ASP A O 1
ATOM 626 N N . SER A 1 79 ? -15.948 5.200 2.701 1.00 83.50 79 SER A N 1
ATOM 627 C CA . SER A 1 79 ? -15.416 4.053 1.964 1.00 83.50 79 SER A CA 1
ATOM 628 C C . SER A 1 79 ? -15.816 2.744 2.649 1.00 83.50 79 SER A C 1
ATOM 630 O O . SER A 1 79 ? -16.093 2.699 3.852 1.00 83.50 79 SER A O 1
ATOM 632 N N . GLU A 1 80 ? -15.853 1.648 1.900 1.00 82.38 80 GLU A N 1
ATOM 633 C CA . GLU A 1 80 ? -16.084 0.311 2.451 1.00 82.38 80 GLU A CA 1
ATOM 634 C C . GLU A 1 80 ? -15.033 -0.053 3.507 1.00 82.38 80 GLU A C 1
ATOM 636 O O . GLU A 1 80 ? -15.378 -0.528 4.591 1.00 82.38 80 GLU A O 1
ATOM 641 N N . ALA A 1 81 ? -13.765 0.270 3.239 1.00 79.94 81 ALA A N 1
ATOM 642 C CA . ALA A 1 81 ? -12.676 0.078 4.189 1.00 79.94 81 ALA A CA 1
ATOM 643 C C . ALA A 1 81 ? -12.865 0.925 5.460 1.00 79.94 81 ALA A C 1
ATOM 645 O O . ALA A 1 81 ? -12.693 0.415 6.568 1.00 79.94 81 ALA A O 1
ATOM 646 N N . GLY A 1 82 ? -13.273 2.191 5.314 1.00 81.12 82 GLY A N 1
ATOM 647 C CA . GLY A 1 82 ? -13.558 3.100 6.428 1.00 81.12 82 GLY A CA 1
ATOM 648 C C . GLY A 1 82 ? -14.704 2.604 7.312 1.00 81.12 82 GLY A C 1
ATOM 649 O O . GLY A 1 82 ? -14.548 2.508 8.533 1.00 81.12 82 GLY A O 1
ATOM 650 N N . ARG A 1 83 ? -15.823 2.192 6.701 1.00 83.31 83 ARG A N 1
ATOM 651 C CA . ARG A 1 83 ? -16.962 1.590 7.415 1.00 83.31 83 ARG A CA 1
ATOM 652 C C . ARG A 1 83 ? -16.576 0.297 8.127 1.00 83.31 83 ARG A C 1
ATOM 654 O O . ARG A 1 83 ? -16.920 0.120 9.295 1.00 83.31 83 ARG A O 1
ATOM 661 N N . SER A 1 84 ? -15.851 -0.589 7.446 1.00 82.12 84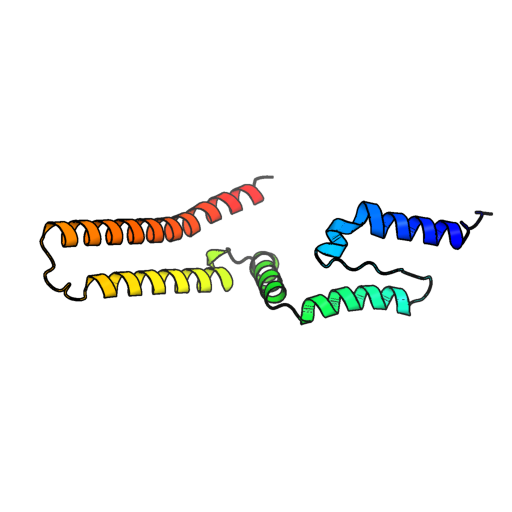 SER A N 1
ATOM 662 C CA . SER A 1 84 ? -15.413 -1.868 8.014 1.00 82.12 84 SER A CA 1
ATOM 663 C C . SER A 1 84 ? -14.467 -1.666 9.200 1.00 82.12 84 SER A C 1
ATOM 665 O O . SER A 1 84 ? -14.597 -2.340 10.225 1.00 82.12 84 SER A O 1
ATOM 667 N N . LEU A 1 85 ? -13.541 -0.707 9.097 1.00 82.00 85 LEU A N 1
ATOM 668 C CA . LEU A 1 85 ? -12.642 -0.355 10.192 1.00 82.00 85 LEU A CA 1
ATOM 669 C C . LEU A 1 85 ? -13.431 0.165 11.398 1.00 82.00 85 LEU A C 1
ATOM 671 O O . LEU A 1 85 ? -13.250 -0.334 12.509 1.00 82.00 85 LEU A O 1
ATOM 675 N N . ARG A 1 86 ? -14.361 1.099 11.181 1.00 79.19 86 ARG A N 1
ATOM 676 C CA . ARG A 1 86 ? -15.209 1.637 12.251 1.00 79.19 86 ARG A CA 1
ATOM 677 C C . ARG A 1 86 ? -16.025 0.543 12.944 1.00 79.19 86 ARG A C 1
ATOM 679 O O . ARG A 1 86 ? -15.994 0.460 14.168 1.00 79.19 86 ARG A O 1
ATOM 686 N N . ALA A 1 87 ? -16.672 -0.335 12.179 1.00 82.31 87 ALA A N 1
ATOM 687 C CA . ALA A 1 87 ? -17.439 -1.454 12.725 1.00 82.31 87 ALA A CA 1
ATOM 688 C C . ALA A 1 87 ? -16.565 -2.407 13.566 1.00 82.31 87 ALA A C 1
ATOM 690 O O . ALA A 1 87 ? -16.985 -2.871 14.628 1.00 82.31 87 ALA A O 1
ATOM 691 N N . SER A 1 88 ? -15.327 -2.670 13.132 1.00 81.94 88 SER A N 1
ATOM 692 C CA . SER A 1 88 ? -14.360 -3.473 13.894 1.00 81.94 88 SER A CA 1
ATOM 693 C C . SER A 1 88 ? -13.982 -2.816 15.230 1.00 81.94 88 SER A C 1
ATOM 695 O O . SER A 1 88 ? -13.962 -3.485 16.268 1.00 81.94 88 SER A O 1
ATOM 697 N N . HIS A 1 89 ? -13.743 -1.501 15.234 1.00 77.88 89 HIS A N 1
ATOM 698 C CA . HIS A 1 89 ? -13.440 -0.744 16.453 1.00 77.88 89 HIS A CA 1
ATOM 699 C C . HIS A 1 89 ? -14.642 -0.660 17.406 1.00 77.88 89 HIS A C 1
ATOM 701 O O . HIS A 1 89 ? -14.484 -0.881 18.606 1.00 77.88 89 HIS A O 1
ATOM 707 N N . GLU A 1 90 ? -15.850 -0.420 16.893 1.00 81.75 90 GLU A N 1
ATOM 708 C CA . GLU A 1 90 ? -17.082 -0.421 17.695 1.00 81.75 90 GLU A CA 1
ATOM 709 C C . GLU A 1 90 ? -17.327 -1.794 18.340 1.00 81.75 90 GLU A C 1
ATOM 711 O O . GLU A 1 90 ? -17.644 -1.878 19.529 1.00 81.75 90 GLU A O 1
ATOM 716 N N . LYS A 1 91 ? -17.073 -2.885 17.605 1.00 86.44 91 LYS A N 1
ATOM 717 C CA . LYS A 1 91 ? -17.151 -4.250 18.140 1.00 86.44 91 LYS A CA 1
ATOM 718 C C . LYS A 1 91 ? -16.140 -4.496 19.264 1.00 86.44 91 LYS A C 1
ATOM 720 O O . LYS A 1 91 ? -16.505 -5.093 20.277 1.00 86.44 91 LYS A O 1
ATOM 725 N N . LYS A 1 92 ? -14.890 -4.039 19.118 1.00 82.44 92 LYS A N 1
ATOM 726 C CA . LYS A 1 92 ? -13.875 -4.136 20.188 1.00 82.44 92 LYS A CA 1
ATOM 727 C C . LYS A 1 92 ? -14.297 -3.358 21.436 1.00 82.44 92 LYS A C 1
ATOM 729 O O . LYS A 1 92 ? -14.175 -3.880 22.543 1.00 82.44 92 LYS A O 1
ATOM 734 N N . LEU A 1 93 ? -14.845 -2.156 21.255 1.00 80.12 93 LEU A N 1
ATOM 735 C CA . LEU A 1 93 ? -15.331 -1.323 22.353 1.00 80.12 93 LEU A CA 1
ATOM 736 C C . LEU A 1 93 ? -16.474 -2.010 23.115 1.00 80.12 93 LEU A C 1
ATOM 738 O O . LEU A 1 93 ? -16.494 -2.005 24.344 1.00 80.12 93 LEU A O 1
ATOM 742 N N . GLU A 1 94 ? -17.416 -2.624 22.399 1.00 83.69 94 GLU A N 1
ATOM 743 C CA . GLU A 1 94 ? -18.527 -3.353 23.015 1.00 83.69 94 GLU A CA 1
ATOM 744 C C . GLU A 1 94 ? -18.035 -4.584 23.788 1.00 83.69 94 GLU A C 1
ATOM 746 O O . GLU A 1 94 ? -18.452 -4.811 24.923 1.00 83.69 94 GLU A O 1
ATOM 751 N N . GLN A 1 95 ? -17.077 -5.332 23.234 1.00 82.88 95 GLN A N 1
ATOM 752 C CA . GLN A 1 95 ? -16.451 -6.459 23.933 1.00 82.88 95 GLN A CA 1
ATOM 753 C C . GLN A 1 95 ? -15.735 -6.019 25.214 1.00 82.88 95 GLN A C 1
ATOM 755 O O . GLN A 1 95 ? -15.862 -6.684 26.243 1.00 82.88 95 GLN A O 1
ATOM 760 N N . GLN A 1 96 ? -15.006 -4.900 25.179 1.00 75.31 96 GLN A N 1
ATOM 761 C CA . GLN A 1 96 ? -14.382 -4.333 26.374 1.00 75.31 96 GLN A CA 1
ATOM 762 C C . GLN A 1 96 ? -15.452 -3.936 27.401 1.00 75.31 96 GLN A C 1
ATOM 764 O O . GLN A 1 96 ? -15.384 -4.381 28.545 1.00 75.31 96 GLN A O 1
ATOM 769 N N . LYS A 1 97 ? -16.497 -3.199 26.998 1.00 79.25 97 LYS A N 1
ATOM 770 C CA . LYS A 1 97 ? -17.611 -2.811 27.887 1.00 79.25 97 LYS A CA 1
ATOM 771 C C . LYS A 1 97 ? -18.325 -4.008 28.517 1.00 79.25 97 LYS A C 1
ATOM 773 O O . LYS A 1 97 ? -18.696 -3.940 29.686 1.00 79.25 97 LYS A O 1
ATOM 778 N N . GLN A 1 98 ? -18.520 -5.095 27.774 1.00 79.38 98 GLN A N 1
ATOM 779 C CA . GLN A 1 98 ? -19.135 -6.315 28.301 1.00 79.38 98 GLN A CA 1
ATOM 780 C C . GLN A 1 98 ? -18.259 -6.993 29.354 1.00 79.38 98 GLN A C 1
ATOM 782 O O . GLN A 1 98 ? -18.786 -7.411 30.381 1.00 79.38 98 GLN A O 1
ATOM 787 N N . LYS A 1 99 ? -16.935 -7.031 29.158 1.00 77.50 99 LYS A N 1
ATOM 788 C CA . LYS A 1 99 ? -15.994 -7.557 30.162 1.00 77.50 99 LYS A CA 1
ATOM 789 C C . LYS A 1 99 ? -16.038 -6.775 31.480 1.00 77.50 99 LYS A C 1
ATOM 791 O O . LYS A 1 99 ? -15.913 -7.383 32.531 1.00 77.50 99 LYS A O 1
ATOM 796 N N . MET A 1 100 ? -16.290 -5.464 31.438 1.00 65.19 100 MET A N 1
ATOM 797 C CA . MET A 1 100 ? -16.472 -4.632 32.643 1.00 65.19 100 MET A CA 1
ATOM 798 C C . MET A 1 100 ? -17.804 -4.848 33.367 1.00 65.19 100 MET A C 1
ATOM 800 O O . MET A 1 100 ? -17.901 -4.577 34.558 1.00 65.19 100 MET A O 1
ATOM 804 N N . LYS A 1 101 ? -18.854 -5.272 32.654 1.00 69.06 101 LYS A N 1
ATOM 805 C CA . LYS A 1 101 ? -20.170 -5.540 33.256 1.00 69.06 101 LYS A CA 1
ATOM 806 C C . LYS A 1 101 ? -20.240 -6.911 33.930 1.00 69.06 101 LYS A C 1
ATOM 808 O O . LYS A 1 101 ? -21.207 -7.173 34.640 1.00 69.06 101 LYS A O 1
ATOM 813 N N . GLN A 1 102 ? -19.267 -7.788 33.684 1.00 68.06 102 GLN A N 1
ATOM 814 C CA . GLN A 1 102 ? -19.199 -9.075 34.365 1.00 68.06 102 GLN A CA 1
ATOM 815 C C . GLN A 1 102 ? -18.725 -8.862 35.810 1.00 68.06 102 GLN A C 1
ATOM 817 O O . GLN A 1 102 ? -17.780 -8.100 36.019 1.00 68.06 102 GLN A O 1
ATOM 822 N N . PRO A 1 103 ? -19.373 -9.494 36.807 1.00 56.16 103 PRO A N 1
ATOM 823 C CA . PRO A 1 103 ? -18.945 -9.397 38.196 1.00 56.16 103 PRO A CA 1
ATOM 824 C C . PRO A 1 103 ? -17.502 -9.886 38.319 1.00 56.16 103 PRO A C 1
ATOM 826 O O . PRO A 1 103 ? -17.202 -11.036 38.002 1.00 56.16 103 PRO A O 1
ATOM 829 N N . VAL A 1 104 ? -16.608 -9.000 38.749 1.00 59.81 104 VAL A N 1
ATOM 830 C CA . VAL A 1 104 ? -15.240 -9.370 39.103 1.00 59.81 104 VAL A CA 1
ATOM 831 C C . VAL A 1 104 ? -15.322 -10.110 40.438 1.00 59.81 104 VAL A C 1
ATOM 833 O O . VAL A 1 104 ? -15.866 -9.584 41.407 1.00 59.81 104 VAL A O 1
ATOM 836 N N . GLU A 1 105 ? -14.833 -11.350 40.480 1.00 60.09 105 GLU A N 1
ATOM 837 C CA . GLU A 1 105 ? -14.633 -12.102 41.726 1.00 60.09 105 GLU A CA 1
ATOM 838 C C . GLU A 1 105 ? -13.867 -11.214 42.727 1.00 60.09 105 GLU A C 1
ATOM 840 O O . GLU A 1 105 ? -12.839 -10.642 42.342 1.00 60.09 105 GLU A O 1
ATOM 845 N N . PRO A 1 106 ? -14.339 -11.055 43.981 1.00 53.28 106 PRO A N 1
ATOM 846 C CA . PRO A 1 106 ? -13.853 -10.032 44.903 1.00 53.28 106 PRO A CA 1
ATOM 847 C C . PRO A 1 106 ? -12.400 -10.304 45.301 1.00 53.28 106 PRO A C 1
ATOM 849 O O . PRO A 1 106 ? -12.091 -10.947 46.304 1.00 53.28 106 PRO A O 1
ATOM 852 N N . THR A 1 107 ? -11.478 -9.779 44.504 1.00 58.75 107 THR A N 1
ATOM 853 C CA . THR A 1 107 ? -10.042 -9.946 44.682 1.00 58.75 107 THR A CA 1
ATOM 854 C C . THR A 1 107 ? -9.490 -8.644 45.234 1.00 58.75 107 THR A C 1
ATOM 856 O O . THR A 1 107 ? -8.951 -7.848 44.484 1.00 58.75 107 THR A O 1
ATOM 859 N N . GLY A 1 108 ? -9.644 -8.420 46.544 1.00 63.09 108 GLY A N 1
ATOM 860 C CA . GLY A 1 108 ? -9.041 -7.325 47.323 1.00 63.09 108 GLY A CA 1
ATOM 861 C C . GLY A 1 108 ? -9.118 -5.909 46.714 1.00 63.09 108 GLY A C 1
ATOM 862 O O . GLY A 1 108 ? -8.442 -5.602 45.738 1.00 63.09 108 GLY A O 1
ATOM 863 N N . ALA A 1 109 ? -9.792 -4.977 47.395 1.00 60.56 109 ALA A N 1
ATOM 864 C CA . ALA A 1 109 ? -10.093 -3.603 46.942 1.00 60.56 109 ALA A CA 1
ATOM 865 C C . ALA A 1 109 ? -8.953 -2.799 46.255 1.00 60.56 109 ALA A C 1
ATOM 867 O O . ALA A 1 109 ? -9.210 -1.904 45.448 1.00 60.56 109 ALA A O 1
ATOM 868 N N . ARG A 1 110 ? -7.677 -3.102 46.534 1.00 65.38 110 ARG A N 1
ATOM 869 C CA . ARG A 1 110 ? -6.519 -2.461 45.885 1.00 65.38 110 ARG A CA 1
ATOM 870 C C . ARG A 1 110 ? -6.169 -3.041 44.505 1.00 65.38 110 ARG A C 1
ATOM 872 O O . ARG A 1 110 ? -5.700 -2.295 43.655 1.00 65.38 110 ARG A O 1
ATOM 879 N N . LYS A 1 111 ? -6.357 -4.344 44.273 1.00 62.44 111 LYS A N 1
ATOM 880 C CA . LYS A 1 111 ? -6.110 -4.972 42.959 1.00 62.44 111 LYS A CA 1
ATOM 881 C C . LYS A 1 111 ? -7.253 -4.674 41.993 1.00 62.44 111 LYS A C 1
ATOM 883 O O . LYS A 1 111 ? -6.994 -4.304 40.854 1.00 62.44 111 LYS A O 1
ATOM 888 N N . GLU A 1 112 ? -8.483 -4.717 42.495 1.00 63.72 112 GLU A N 1
ATOM 889 C CA . GLU A 1 112 ? -9.685 -4.380 41.730 1.00 63.72 112 GLU A CA 1
ATOM 890 C C . GLU A 1 112 ? -9.667 -2.924 41.227 1.00 63.72 112 GLU A C 1
ATOM 892 O O . GLU A 1 112 ? -9.939 -2.666 40.058 1.00 63.72 112 GLU A O 1
ATOM 897 N N . SER A 1 113 ? -9.245 -1.966 42.063 1.00 67.44 113 SER A N 1
ATOM 898 C CA . SER A 1 113 ? -9.122 -0.557 41.649 1.00 67.44 113 SER A CA 1
ATOM 899 C C . SER A 1 113 ? -8.022 -0.325 40.601 1.00 67.44 113 SER A C 1
ATOM 901 O O . SER A 1 113 ? -8.215 0.469 39.683 1.00 67.44 113 SER A O 1
ATOM 903 N N . LEU A 1 114 ? -6.901 -1.054 40.673 1.00 73.12 114 LEU A N 1
ATOM 904 C CA . LEU A 1 114 ? -5.831 -1.019 39.664 1.00 73.12 114 LEU A CA 1
ATOM 905 C C . LEU A 1 114 ? -6.265 -1.621 38.316 1.00 73.12 114 LEU A C 1
ATOM 907 O O . LEU A 1 114 ? -5.942 -1.066 37.265 1.00 73.12 114 LEU A O 1
ATOM 911 N N . GLU A 1 115 ? -6.997 -2.735 38.326 1.00 72.31 115 GLU A N 1
ATOM 912 C CA . GLU A 1 115 ? -7.526 -3.355 37.103 1.00 72.31 115 GLU A CA 1
ATOM 913 C C . GLU A 1 115 ? -8.619 -2.502 36.456 1.00 72.31 115 GLU A C 1
ATOM 915 O O . GLU A 1 115 ? -8.575 -2.273 35.246 1.00 72.31 115 GLU A O 1
ATOM 920 N N . GLN A 1 116 ? -9.538 -1.950 37.253 1.00 69.50 116 GLN A N 1
ATOM 921 C CA . GLN A 1 116 ? -10.553 -1.013 36.765 1.00 69.50 116 GLN A CA 1
ATOM 922 C C . GLN A 1 116 ? -9.922 0.241 36.145 1.00 69.50 116 GLN A C 1
ATOM 924 O O . GLN A 1 116 ? -10.417 0.750 35.137 1.00 69.50 116 GLN A O 1
ATOM 929 N N . GLN A 1 117 ? -8.820 0.737 36.714 1.00 76.31 117 GLN A N 1
ATOM 930 C CA . GLN A 1 117 ? -8.110 1.892 36.173 1.00 76.31 117 GLN A CA 1
ATOM 931 C C . GLN A 1 117 ? -7.450 1.580 34.823 1.00 76.31 117 GLN A C 1
ATOM 933 O O . GLN A 1 117 ? -7.662 2.321 33.864 1.00 76.31 117 GLN A O 1
ATOM 938 N N . ARG A 1 118 ? -6.753 0.441 34.701 1.00 77.12 118 ARG A N 1
ATOM 939 C CA . ARG A 1 118 ? -6.160 -0.004 33.424 1.00 77.12 118 ARG A CA 1
ATOM 940 C C . ARG A 1 118 ? -7.206 -0.204 32.332 1.00 77.12 118 ARG A C 1
ATOM 942 O O . ARG A 1 118 ? -7.004 0.218 31.198 1.00 77.12 118 ARG A O 1
ATOM 949 N N . GLN A 1 119 ? -8.343 -0.804 32.677 1.00 72.00 119 GLN A N 1
ATOM 950 C CA . GLN A 1 119 ? -9.445 -0.991 31.733 1.00 72.00 119 GLN A CA 1
ATOM 951 C C . GLN A 1 119 ? -10.005 0.352 31.247 1.00 72.00 119 GLN A C 1
ATOM 953 O O . GLN A 1 119 ? -10.281 0.510 30.059 1.00 72.00 119 GLN A O 1
ATOM 958 N N . ARG A 1 120 ? -10.134 1.349 32.133 1.00 74.12 120 ARG A N 1
ATOM 959 C CA . ARG A 1 120 ? -10.563 2.705 31.750 1.00 74.12 120 ARG A CA 1
ATOM 960 C C . ARG A 1 120 ? -9.563 3.396 30.827 1.00 74.12 120 ARG A C 1
ATOM 962 O O . ARG A 1 120 ? -9.991 4.049 29.877 1.00 74.12 120 ARG A O 1
ATOM 969 N N . GLU A 1 121 ? -8.268 3.239 31.081 1.00 81.62 121 GLU A N 1
ATOM 970 C CA . GLU A 1 121 ? -7.202 3.782 30.230 1.00 81.62 121 GLU A CA 1
ATOM 971 C C . GLU A 1 121 ? -7.232 3.159 28.825 1.00 81.62 121 GLU A C 1
ATOM 973 O O . GLU A 1 121 ? -7.162 3.880 27.829 1.00 81.62 121 GLU A O 1
ATOM 978 N N . GLU A 1 122 ? -7.438 1.844 28.723 1.00 76.81 122 GLU A N 1
ATOM 979 C CA . GLU A 1 122 ? -7.521 1.133 27.440 1.00 76.81 122 GLU A CA 1
ATOM 980 C C . GLU A 1 122 ? -8.750 1.558 26.609 1.00 76.81 122 GLU A C 1
ATOM 982 O O . GLU A 1 122 ? -8.655 1.778 25.395 1.00 76.81 122 GLU A O 1
ATOM 987 N N . ILE A 1 123 ? -9.903 1.759 27.261 1.00 74.12 123 ILE A N 1
ATOM 988 C CA . ILE A 1 123 ? -11.102 2.316 26.611 1.00 74.12 123 ILE A CA 1
ATOM 989 C C . ILE A 1 123 ? -10.837 3.738 26.128 1.00 74.12 123 ILE A C 1
ATOM 991 O O . ILE A 1 123 ? -11.213 4.077 25.007 1.00 74.12 123 ILE A O 1
ATOM 995 N N . GLN A 1 124 ? -10.227 4.586 26.962 1.00 76.88 124 GLN A N 1
ATOM 996 C CA . GLN A 1 124 ? -9.929 5.966 26.578 1.00 76.88 124 GLN A CA 1
ATOM 997 C C . GLN A 1 124 ? -8.969 6.017 25.388 1.00 76.88 124 GLN A C 1
ATOM 999 O O . GLN A 1 124 ? -9.198 6.803 24.470 1.00 76.88 124 GLN A O 1
ATOM 1004 N N . GLY A 1 125 ? -7.962 5.140 25.351 1.00 80.94 125 GLY A N 1
ATOM 1005 C CA . GLY A 1 125 ? -7.090 4.966 24.189 1.00 80.94 125 GLY A CA 1
ATOM 1006 C C . GLY A 1 125 ? -7.881 4.604 22.932 1.00 80.94 125 GLY A C 1
ATOM 1007 O O . GLY A 1 125 ? -7.790 5.296 21.921 1.00 80.94 125 GLY A O 1
ATOM 1008 N N . THR A 1 126 ? -8.754 3.600 23.028 1.00 72.81 126 THR A N 1
ATOM 1009 C CA . THR A 1 126 ? -9.582 3.139 21.900 1.00 72.81 126 THR A CA 1
ATOM 1010 C C . THR A 1 126 ? -10.561 4.221 21.414 1.00 72.81 126 THR A C 1
ATOM 1012 O O . THR A 1 126 ? -10.764 4.395 20.212 1.00 72.81 126 THR A O 1
ATOM 1015 N N . LEU A 1 127 ? -11.159 4.994 22.327 1.00 74.69 127 LEU A N 1
ATOM 1016 C CA . LEU A 1 127 ? -12.036 6.119 21.984 1.00 74.69 127 LEU A CA 1
ATOM 1017 C C . LEU A 1 127 ? -11.267 7.260 21.309 1.00 74.69 127 LEU A C 1
ATOM 1019 O O . LEU A 1 127 ? -11.776 7.860 20.361 1.00 74.69 127 LEU A O 1
ATOM 1023 N N . ASN A 1 128 ? -10.039 7.531 21.753 1.00 76.88 128 ASN A N 1
ATOM 1024 C CA . ASN A 1 128 ? -9.165 8.516 21.121 1.00 76.88 128 ASN A CA 1
ATOM 1025 C C . ASN A 1 128 ? -8.720 8.067 19.723 1.00 76.88 128 ASN A C 1
ATOM 1027 O O . ASN A 1 128 ? -8.690 8.885 18.805 1.00 76.88 128 ASN A O 1
ATOM 1031 N N . GLU A 1 129 ? -8.445 6.781 19.508 1.00 71.38 129 GLU A N 1
ATOM 1032 C CA . GLU A 1 129 ? -8.195 6.228 18.169 1.00 71.38 129 GLU A CA 1
ATOM 1033 C C . GLU A 1 129 ? -9.407 6.419 17.240 1.00 71.38 129 GLU A C 1
ATOM 1035 O O . GLU A 1 129 ? -9.262 6.881 16.108 1.00 71.38 129 GLU A O 1
ATOM 1040 N N . ILE A 1 130 ? -10.627 6.175 17.730 1.00 68.69 130 ILE A N 1
ATOM 1041 C CA . ILE A 1 130 ? -11.861 6.418 16.961 1.00 68.69 130 ILE A CA 1
ATOM 1042 C C . ILE A 1 130 ? -12.044 7.918 16.659 1.00 68.69 130 ILE A C 1
ATOM 1044 O O . ILE A 1 130 ? -12.412 8.293 15.543 1.00 68.69 130 ILE A O 1
ATOM 1048 N N . ALA A 1 131 ? -11.764 8.799 17.624 1.00 67.44 131 ALA A N 1
ATOM 1049 C CA . ALA A 1 131 ? -11.882 10.246 17.445 1.00 67.44 131 ALA A CA 1
ATOM 1050 C C . ALA A 1 131 ? -10.822 10.814 16.482 1.00 67.44 131 ALA A C 1
ATOM 1052 O O . ALA A 1 131 ? -11.123 11.675 15.652 1.00 67.44 131 ALA A O 1
ATOM 1053 N N . THR A 1 132 ? -9.586 10.318 16.540 1.00 66.94 132 THR A N 1
ATOM 1054 C CA . THR A 1 132 ? -8.493 10.731 15.643 1.00 66.94 132 THR A CA 1
ATOM 1055 C C . THR A 1 132 ? -8.708 10.264 14.204 1.00 66.94 132 THR A C 1
ATOM 1057 O O . THR A 1 132 ? -8.377 11.007 13.271 1.00 66.94 132 THR A O 1
ATOM 1060 N N . LEU A 1 133 ? -9.344 9.106 14.003 1.00 63.84 133 LEU A N 1
ATOM 1061 C CA . LEU A 1 133 ? -9.842 8.677 12.692 1.00 63.84 133 LEU A CA 1
ATOM 1062 C C . LEU A 1 133 ? -10.885 9.658 12.122 1.00 63.84 133 LEU A C 1
ATOM 1064 O O . LEU A 1 133 ? -10.939 9.849 10.912 1.00 63.84 133 LEU A O 1
ATOM 1068 N N . ASN A 1 134 ? -11.654 10.343 12.974 1.00 62.34 134 ASN A N 1
ATOM 1069 C CA . ASN A 1 134 ? -12.658 11.331 12.563 1.00 62.34 134 ASN A CA 1
ATOM 1070 C C . ASN A 1 134 ? -12.059 12.736 12.289 1.00 62.34 134 ASN A C 1
ATOM 1072 O O . ASN A 1 134 ? -12.549 13.474 11.437 1.00 62.34 134 ASN A O 1
ATOM 1076 N N . ILE A 1 135 ? -10.974 13.123 12.979 1.00 55.50 135 ILE A N 1
ATOM 1077 C CA . ILE A 1 135 ? -10.380 14.479 12.897 1.00 55.50 135 ILE A CA 1
ATOM 1078 C C . ILE A 1 135 ? -9.228 14.571 11.879 1.00 55.50 135 ILE A C 1
ATOM 1080 O O . ILE A 1 135 ? -9.110 15.576 11.170 1.00 55.50 135 ILE A O 1
ATOM 1084 N N . SER A 1 136 ? -8.364 13.550 11.775 1.00 54.50 136 SER A N 1
ATOM 1085 C CA . SER A 1 136 ? -7.199 13.605 10.868 1.00 54.50 136 SER A CA 1
ATOM 1086 C C . SER A 1 136 ? -7.587 13.520 9.390 1.00 54.50 136 SER A C 1
ATOM 1088 O O . SER A 1 136 ? -6.870 14.027 8.529 1.00 54.50 136 SER A O 1
ATOM 1090 N N . VAL A 1 137 ? -8.754 12.949 9.095 1.00 51.91 137 VAL A N 1
ATOM 1091 C CA . VAL A 1 137 ? -9.275 12.799 7.735 1.00 51.91 137 VAL A CA 1
ATOM 1092 C C . VAL A 1 137 ? -9.816 14.131 7.213 1.00 51.91 137 VAL A C 1
ATOM 1094 O O . VAL A 1 137 ? -9.413 14.573 6.141 1.00 51.91 137 VAL A O 1
ATOM 1097 N N . SER A 1 138 ? -10.609 14.844 8.015 1.00 54.84 138 SER A N 1
ATOM 1098 C CA . SER A 1 138 ? -11.161 16.163 7.669 1.00 54.84 138 SER A CA 1
ATOM 1099 C C . SER A 1 138 ? -10.071 17.215 7.414 1.00 54.84 138 SER A C 1
ATOM 1101 O O . SER A 1 138 ? -10.196 18.033 6.505 1.00 54.84 138 SER A O 1
ATOM 1103 N N . ARG A 1 139 ? -8.955 17.169 8.164 1.00 54.75 139 ARG A N 1
ATOM 1104 C CA . ARG A 1 139 ? -7.797 18.060 7.942 1.00 54.75 139 ARG A CA 1
ATOM 1105 C C . ARG A 1 139 ? -6.941 17.669 6.737 1.00 54.75 139 ARG A C 1
ATOM 1107 O O . ARG A 1 139 ? -6.445 18.560 6.056 1.00 54.75 139 ARG A O 1
ATOM 1114 N N . ARG A 1 140 ? -6.767 16.372 6.458 1.00 55.50 140 ARG A N 1
ATOM 1115 C CA . ARG A 1 140 ? -5.976 15.907 5.303 1.00 55.50 140 ARG A CA 1
ATOM 1116 C C . ARG A 1 140 ? -6.680 16.171 3.972 1.00 55.50 140 ARG A C 1
ATOM 1118 O O . ARG A 1 140 ? -6.005 16.440 2.989 1.00 55.50 140 ARG A O 1
ATOM 1125 N N . ILE A 1 141 ? -8.013 16.170 3.943 1.00 55.88 141 ILE A N 1
ATOM 1126 C CA . ILE A 1 141 ? -8.784 16.507 2.737 1.00 55.88 141 ILE A CA 1
ATOM 1127 C C . ILE A 1 141 ? -8.666 18.005 2.412 1.00 55.88 141 ILE A C 1
ATOM 1129 O O . ILE A 1 141 ? -8.425 18.355 1.262 1.00 55.88 141 ILE A O 1
ATOM 1133 N N . LEU A 1 142 ? -8.712 18.893 3.415 1.00 53.59 142 LEU A N 1
ATOM 1134 C CA . LEU A 1 142 ? -8.493 20.333 3.203 1.00 53.59 142 LEU A CA 1
ATOM 1135 C C . LEU A 1 142 ? -7.093 20.654 2.651 1.00 53.59 142 LEU A C 1
ATOM 1137 O O . LEU A 1 142 ? -6.965 21.577 1.854 1.00 53.59 142 LEU A O 1
ATOM 1141 N N . SER A 1 143 ? -6.058 19.876 2.994 1.00 55.38 143 SER A N 1
ATOM 1142 C CA . SER A 1 143 ? -4.719 20.064 2.411 1.00 55.38 143 SER A CA 1
ATOM 1143 C C . SER A 1 143 ? -4.590 19.622 0.947 1.00 55.38 143 SER A C 1
ATOM 1145 O O . SER A 1 143 ? -3.626 20.017 0.302 1.00 55.38 143 SER A O 1
ATOM 1147 N N . PHE A 1 144 ? -5.536 18.843 0.408 1.00 51.94 144 PHE A N 1
ATOM 1148 C CA . PHE A 1 144 ? -5.552 18.472 -1.017 1.00 51.94 144 PHE A CA 1
ATOM 1149 C C . PHE A 1 144 ? -6.328 19.465 -1.898 1.00 51.94 144 PHE A C 1
ATOM 1151 O O . PHE A 1 144 ? -6.098 19.491 -3.100 1.00 51.94 144 PHE A O 1
ATOM 1158 N N . PHE A 1 145 ? -7.202 20.299 -1.320 1.00 49.81 145 PHE A N 1
ATOM 1159 C CA . PHE A 1 145 ? -7.971 21.331 -2.037 1.00 49.81 145 PHE A CA 1
ATOM 1160 C C . PHE A 1 145 ? -7.416 22.761 -1.858 1.00 49.81 145 PHE A C 1
ATOM 1162 O O . PHE A 1 145 ? -8.037 23.716 -2.314 1.00 49.81 145 PHE A O 1
ATOM 1169 N N . ALA A 1 146 ? -6.277 22.923 -1.174 1.00 42.28 146 ALA A N 1
ATOM 1170 C CA . ALA A 1 146 ? -5.648 24.218 -0.883 1.00 42.28 146 ALA A CA 1
ATOM 1171 C C . ALA A 1 146 ? -4.417 24.535 -1.764 1.00 42.28 146 ALA A C 1
ATOM 1173 O O . ALA A 1 146 ? -3.567 25.330 -1.359 1.00 42.28 146 ALA A O 1
ATOM 1174 N N . VAL A 1 147 ? -4.321 23.925 -2.951 1.00 38.59 147 VAL A N 1
ATOM 1175 C CA . VAL A 1 147 ? -3.379 24.293 -4.025 1.00 38.59 147 VAL A CA 1
ATOM 1176 C C . VAL A 1 147 ? -4.159 24.528 -5.306 1.00 38.59 147 VAL A C 1
ATOM 1178 O O . VAL A 1 147 ? -5.038 23.688 -5.600 1.00 38.59 147 VAL A O 1
#

pLDDT: mean 74.55, std 13.6, range [34.59, 96.12]

Secondary structure (DSSP, 8-state):
-PPPPPHHHHHHHHHHIIIIISHHHHHTT----PPPSSHHHHHHHHHHHHHHHHH-HHHHHHHHHHIIIIIS---GGGSHHHHHHHHHHHHHHHHHHHHHHSPPP--THHHHHHHHHHHHHHHHHHHHHHHHHHHHHHHHHHTTS--

Radius of gyration: 27.04 Å; chains: 1; bounding box: 48×37×86 Å

Foldseek 3Di:
DDPDDDPVNVVVVVCCCCVPVCVVVVVVPDDDADQDPDPVRVVVVVVVVVVVCVPDPVNVVVVQQCCCCPVVVDQNCPGPVNVVVLVVLVVVLVVLVVVVPDDDDCDDPVVVVVVVVVSVVVSVVSVVVVVCSVPVSVVVVVVVVPD

Organism: NCBI:txid2480587